Protein AF-A0A2G9R3S8-F1 (afdb_monomer)

pLDDT: mean 70.71, std 15.49, range [34.59, 95.69]

Structure (mmCIF, N/CA/C/O backbone):
data_AF-A0A2G9R3S8-F1
#
_entry.id   AF-A0A2G9R3S8-F1
#
loop_
_atom_site.group_PDB
_atom_site.id
_atom_site.type_symbol
_atom_site.label_atom_id
_atom_site.label_alt_id
_atom_site.label_comp_id
_atom_site.label_asym_id
_atom_site.label_entity_id
_atom_site.label_seq_id
_atom_site.pdbx_PDB_ins_code
_atom_site.Cartn_x
_atom_site.Cartn_y
_atom_site.Cartn_z
_atom_site.occupancy
_atom_site.B_iso_or_equiv
_atom_site.auth_seq_id
_atom_site.auth_comp_id
_atom_site.auth_asym_id
_atom_site.auth_atom_id
_atom_site.pdbx_PDB_model_num
ATOM 1 N N . MET A 1 1 ? -75.307 -3.861 86.803 1.00 42.88 1 MET A N 1
ATOM 2 C CA . MET A 1 1 ? -75.190 -4.760 85.635 1.00 42.88 1 MET A CA 1
ATOM 3 C C . MET A 1 1 ? -75.101 -3.909 84.371 1.00 42.88 1 MET A C 1
ATOM 5 O O . MET A 1 1 ? -76.029 -3.153 84.123 1.00 42.88 1 MET A O 1
ATOM 9 N N . THR A 1 2 ? -74.020 -4.088 83.597 1.00 45.84 2 THR A N 1
ATOM 10 C CA . THR A 1 2 ? -73.751 -3.575 82.224 1.00 45.84 2 THR A CA 1
ATOM 11 C C . THR A 1 2 ? -73.410 -2.070 82.083 1.00 45.84 2 THR A C 1
ATOM 13 O O . THR A 1 2 ? -73.836 -1.283 82.920 1.00 45.84 2 THR A O 1
ATOM 16 N N . PRO A 1 3 ? -72.553 -1.672 81.117 1.00 52.59 3 PRO A N 1
ATOM 17 C CA . PRO A 1 3 ? -71.097 -1.707 81.297 1.00 52.59 3 PRO A CA 1
ATOM 18 C C . PRO A 1 3 ? -70.383 -0.396 80.897 1.00 52.59 3 PRO A C 1
ATOM 20 O O . PRO A 1 3 ? -70.932 0.477 80.233 1.00 52.59 3 PRO A O 1
ATOM 23 N N . HIS A 1 4 ? -69.112 -0.308 81.291 1.00 57.06 4 HIS A N 1
ATOM 24 C CA . HIS A 1 4 ? -68.132 0.669 80.821 1.00 57.06 4 HIS A CA 1
ATOM 25 C C . HIS A 1 4 ? -67.942 0.602 79.297 1.00 57.06 4 HIS A C 1
ATOM 27 O O . HIS A 1 4 ? -67.899 -0.483 78.715 1.00 57.06 4 HIS A O 1
ATOM 33 N N . THR A 1 5 ? -67.742 1.750 78.648 1.00 52.12 5 THR A N 1
ATOM 34 C CA . THR A 1 5 ? -67.094 1.807 77.329 1.00 52.12 5 THR A CA 1
ATOM 35 C C . THR A 1 5 ? -66.163 3.013 77.289 1.00 52.12 5 THR A C 1
ATOM 37 O O . THR A 1 5 ? -66.582 4.163 77.198 1.00 52.12 5 THR A O 1
ATOM 40 N N . GLU A 1 6 ? -64.882 2.706 77.444 1.00 58.75 6 GLU A N 1
ATOM 41 C CA . GLU A 1 6 ? -63.735 3.599 77.338 1.00 58.75 6 GLU A CA 1
ATOM 42 C C . GLU A 1 6 ? -63.392 3.811 75.850 1.00 58.75 6 GLU A C 1
ATOM 44 O O . GLU A 1 6 ? -63.368 2.832 75.098 1.00 58.75 6 GLU A O 1
ATOM 49 N N . PRO A 1 7 ? -63.151 5.044 75.371 1.00 54.78 7 PRO A N 1
ATOM 50 C CA . PRO A 1 7 ? -62.743 5.258 73.989 1.00 54.78 7 PRO A CA 1
ATOM 51 C C . PRO A 1 7 ? -61.244 4.967 73.798 1.00 54.78 7 PRO A C 1
ATOM 53 O O . PRO A 1 7 ? -60.392 5.527 74.485 1.00 54.78 7 PRO A O 1
ATOM 56 N N . SER A 1 8 ? -60.937 4.102 72.825 1.00 58.69 8 SER A N 1
ATOM 57 C CA . SER A 1 8 ? -59.583 3.692 72.426 1.00 58.69 8 SER A CA 1
ATOM 58 C C . SER A 1 8 ? -58.648 4.852 72.045 1.00 58.69 8 SER A C 1
ATOM 60 O O . SER A 1 8 ? -59.092 5.863 71.489 1.00 58.69 8 SER A O 1
ATOM 62 N N . PRO A 1 9 ? -57.324 4.676 72.227 1.00 56.69 9 PRO A N 1
ATOM 63 C CA . PRO A 1 9 ? -56.331 5.646 71.797 1.00 56.69 9 PRO A CA 1
ATOM 64 C C . PRO A 1 9 ? -56.189 5.631 70.269 1.00 56.69 9 PRO A C 1
ATOM 66 O O . PRO A 1 9 ? -56.005 4.590 69.638 1.00 56.69 9 PRO A O 1
ATOM 69 N N . ARG A 1 10 ? -56.245 6.819 69.657 1.00 53.88 10 ARG A N 1
ATOM 70 C CA . ARG A 1 10 ? -55.891 7.021 68.248 1.00 53.88 10 ARG A CA 1
ATOM 71 C C . ARG A 1 10 ? -54.387 6.811 68.080 1.00 53.88 10 ARG A C 1
ATOM 73 O O . ARG A 1 10 ? -53.592 7.651 68.497 1.00 53.88 10 ARG A O 1
ATOM 80 N N . HIS A 1 11 ? -54.003 5.708 67.443 1.00 50.91 11 HIS A N 1
ATOM 81 C CA . HIS A 1 11 ? -52.646 5.509 66.950 1.00 50.91 11 HIS A CA 1
ATOM 82 C C . HIS A 1 11 ? -52.327 6.580 65.900 1.00 50.91 11 HIS A C 1
ATOM 84 O O . HIS A 1 11 ? -52.873 6.586 64.798 1.00 50.91 11 HIS A O 1
ATOM 90 N N . SER A 1 12 ? -51.443 7.504 66.276 1.00 57.81 12 SER A N 1
ATOM 91 C CA . SER A 1 12 ? -50.790 8.444 65.373 1.00 57.81 12 SER A CA 1
ATOM 92 C C . SER A 1 12 ? -49.935 7.648 64.387 1.00 57.81 12 SER A C 1
ATOM 94 O O . SER A 1 12 ? -48.892 7.097 64.747 1.00 57.81 12 SER A O 1
ATOM 96 N N . ALA A 1 13 ? -50.423 7.526 63.154 1.00 58.38 13 ALA A N 1
ATOM 97 C CA . ALA A 1 13 ? -49.710 6.911 62.048 1.00 58.38 13 ALA A CA 1
ATOM 98 C C . ALA A 1 13 ? -48.507 7.792 61.679 1.00 58.38 13 ALA A C 1
ATOM 100 O O . ALA A 1 13 ? -48.612 8.751 60.919 1.00 58.38 13 ALA A O 1
ATOM 101 N N . ARG A 1 14 ? -47.348 7.477 62.258 1.00 54.84 14 ARG A N 1
ATOM 102 C CA . ARG A 1 14 ? -46.061 8.065 61.889 1.00 54.84 14 ARG A CA 1
ATOM 103 C C . ARG A 1 14 ? -45.598 7.371 60.606 1.00 54.84 14 ARG A C 1
ATOM 105 O O . ARG A 1 14 ? -45.048 6.276 60.653 1.00 54.84 14 ARG A O 1
ATOM 112 N N . SER A 1 15 ? -45.887 7.964 59.451 1.00 51.84 15 SER A N 1
ATOM 113 C CA . SER A 1 15 ? -45.428 7.458 58.155 1.00 51.84 15 SER A CA 1
ATOM 114 C C . SER A 1 15 ? -43.903 7.582 58.057 1.00 51.84 15 SER A C 1
ATOM 116 O O . SER A 1 15 ? -43.371 8.685 57.921 1.00 51.84 15 SER A O 1
ATOM 118 N N . SER A 1 16 ? -43.199 6.454 58.144 1.00 53.53 16 SER A N 1
ATOM 119 C CA . SER A 1 16 ? -41.768 6.345 57.850 1.00 53.53 16 SER A CA 1
ATOM 120 C C . SER A 1 16 ? -41.517 6.579 56.359 1.00 53.53 16 SER A C 1
ATOM 122 O O . SER A 1 16 ? -41.751 5.703 55.537 1.00 53.53 16 SER A O 1
ATOM 124 N N . ILE A 1 17 ? -41.008 7.763 56.022 1.00 56.09 17 ILE A N 1
ATOM 125 C CA . ILE A 1 17 ? -40.593 8.174 54.665 1.00 56.09 17 ILE A CA 1
ATOM 126 C C . ILE A 1 17 ? -39.115 7.831 54.371 1.00 56.09 17 ILE A C 1
ATOM 128 O O . ILE A 1 17 ? -38.566 8.227 53.350 1.00 56.09 17 ILE A O 1
ATOM 132 N N . SER A 1 18 ? -38.451 7.081 55.256 1.00 53.53 18 SER A N 1
ATOM 133 C CA . SER A 1 18 ? -36.991 6.888 55.264 1.00 53.53 18 SER A CA 1
ATOM 134 C C . SER A 1 18 ? -36.450 5.827 54.284 1.00 53.53 18 SER A C 1
ATOM 136 O O . SER A 1 18 ? -35.310 5.406 54.440 1.00 53.53 18 SER A O 1
ATOM 138 N N . GLY A 1 19 ? -37.243 5.352 53.315 1.00 50.69 19 GLY A N 1
ATOM 139 C CA . GLY A 1 19 ? -36.865 4.222 52.445 1.00 50.69 19 GLY A CA 1
ATOM 140 C C . GLY A 1 19 ? -36.561 4.560 50.980 1.00 50.69 19 GLY A C 1
ATOM 141 O O . GLY A 1 19 ? -36.047 3.712 50.261 1.00 50.69 19 GLY A O 1
ATOM 142 N N . THR A 1 20 ? -36.876 5.767 50.500 1.00 55.25 20 THR A N 1
ATOM 143 C CA . THR A 1 20 ? -36.761 6.101 49.062 1.00 55.25 20 THR A CA 1
ATOM 144 C C . THR A 1 20 ? -35.500 6.887 48.697 1.00 55.25 20 THR A C 1
ATOM 146 O O . THR A 1 20 ? -35.184 7.011 47.515 1.00 55.25 20 THR A O 1
ATOM 149 N N . MET A 1 21 ? -34.746 7.389 49.680 1.00 53.78 21 MET A N 1
ATOM 150 C CA . MET A 1 21 ? -33.543 8.197 49.431 1.00 53.78 21 MET A CA 1
ATOM 151 C C . MET A 1 21 ? -32.303 7.365 49.062 1.00 53.78 21 MET A C 1
ATOM 153 O O . MET A 1 21 ? -31.405 7.890 48.408 1.00 53.78 21 MET A O 1
ATOM 157 N N . GLU A 1 22 ? -32.258 6.073 49.402 1.00 57.47 22 GLU A N 1
ATOM 158 C CA . GLU A 1 22 ? -31.107 5.213 49.074 1.00 57.47 22 GLU A CA 1
ATOM 159 C C . GLU A 1 22 ? -31.103 4.759 47.605 1.00 57.47 22 GLU A C 1
ATOM 161 O O . GLU A 1 22 ? -30.060 4.763 46.950 1.00 57.47 22 GLU A O 1
ATOM 166 N N . ALA A 1 23 ? -32.272 4.442 47.039 1.00 60.28 23 ALA A N 1
ATOM 167 C CA . ALA A 1 23 ? -32.375 3.943 45.665 1.00 60.28 23 ALA A CA 1
ATOM 168 C C . ALA A 1 23 ? -32.066 5.022 44.609 1.00 60.28 23 ALA A C 1
ATOM 170 O O . ALA A 1 23 ? -31.430 4.739 43.593 1.00 60.28 23 ALA A O 1
ATOM 171 N N . ALA A 1 24 ? -32.469 6.273 44.858 1.00 70.06 24 ALA A N 1
ATOM 172 C CA . ALA A 1 24 ? -32.180 7.388 43.957 1.00 70.06 24 ALA A CA 1
ATOM 173 C C . ALA A 1 24 ? -30.680 7.738 43.936 1.00 70.06 24 ALA A C 1
ATOM 175 O O . ALA A 1 24 ? -30.127 8.012 42.871 1.00 70.06 24 ALA A O 1
ATOM 176 N N . GLY A 1 25 ? -30.004 7.666 45.090 1.00 75.44 25 GLY A N 1
ATOM 177 C CA . GLY A 1 25 ? -28.559 7.886 45.190 1.00 75.44 25 GLY A CA 1
ATOM 178 C C . GLY A 1 25 ? -27.750 6.817 44.454 1.00 75.44 25 GLY A C 1
ATOM 179 O O . GLY A 1 25 ? -26.825 7.150 43.714 1.00 75.44 25 GLY A O 1
ATOM 180 N N . ALA A 1 26 ? -28.143 5.546 44.581 1.00 78.69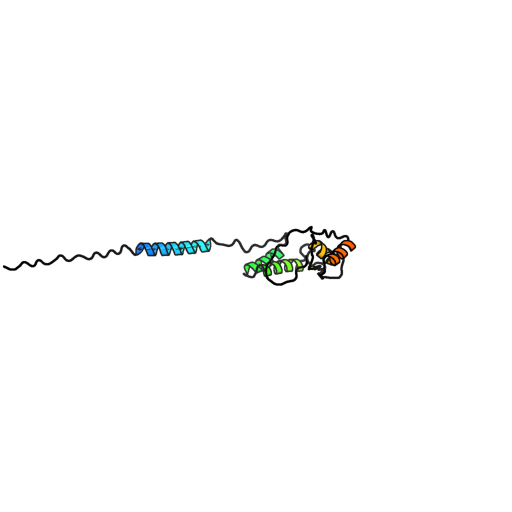 26 ALA A N 1
ATOM 181 C CA . ALA A 1 26 ? -27.503 4.439 43.872 1.00 78.69 26 ALA A CA 1
ATOM 182 C C . ALA A 1 26 ? -27.665 4.544 42.344 1.00 78.69 26 ALA A C 1
ATOM 184 O O . ALA A 1 26 ? -26.712 4.285 41.611 1.00 78.69 26 ALA A O 1
ATOM 185 N N . LEU A 1 27 ? -28.833 4.982 41.857 1.00 78.88 27 LEU A N 1
ATOM 186 C CA . LEU A 1 27 ? -29.083 5.173 40.426 1.00 78.88 27 LEU A CA 1
ATOM 187 C C . LEU A 1 27 ? -28.233 6.310 39.842 1.00 78.88 27 LEU A C 1
ATOM 189 O O . LEU A 1 27 ? -27.626 6.140 38.788 1.00 78.88 27 LEU A O 1
ATOM 193 N N . VAL A 1 28 ? -28.146 7.452 40.532 1.00 82.56 28 VAL A N 1
ATOM 194 C CA . VAL A 1 28 ? -27.317 8.586 40.088 1.00 82.56 28 VAL A CA 1
ATOM 195 C C . VAL A 1 28 ? -25.837 8.207 40.096 1.00 82.56 28 VAL A C 1
ATOM 197 O O . VAL A 1 28 ? -25.128 8.505 39.138 1.00 82.56 28 VAL A O 1
ATOM 200 N N . LEU A 1 29 ? -25.372 7.491 41.124 1.00 78.94 29 LEU A N 1
ATOM 201 C CA . LEU A 1 29 ? -23.989 7.021 41.195 1.00 78.94 29 LEU A CA 1
ATOM 202 C C . LEU A 1 29 ? -23.673 6.005 40.086 1.00 78.94 29 LEU A C 1
ATOM 204 O O . LEU A 1 29 ? -22.602 6.072 39.492 1.00 78.94 29 LEU A O 1
ATOM 208 N N . TYR A 1 30 ? -24.613 5.111 39.763 1.00 78.69 30 TYR A N 1
ATOM 209 C CA . TYR A 1 30 ? -24.472 4.140 38.676 1.00 78.69 30 TYR A CA 1
ATOM 210 C C . TYR A 1 30 ? -24.439 4.815 37.299 1.00 78.69 30 TYR A C 1
ATOM 212 O O . TYR A 1 30 ? -23.584 4.490 36.480 1.00 78.69 30 TYR A O 1
ATOM 220 N N . VAL A 1 31 ? -25.311 5.800 37.055 1.00 82.88 31 VAL A N 1
ATOM 221 C CA . VAL A 1 31 ? -25.325 6.577 35.803 1.00 82.88 31 VAL A CA 1
ATOM 222 C C . VAL A 1 31 ? -24.039 7.394 35.649 1.00 82.88 31 VAL A C 1
ATOM 224 O O . VAL A 1 31 ? -23.437 7.379 34.576 1.00 82.88 31 VAL A O 1
ATOM 227 N N . MET A 1 32 ? -23.564 8.034 36.722 1.00 79.75 32 MET A N 1
ATOM 228 C CA . MET A 1 32 ? -22.304 8.785 36.714 1.00 79.75 32 MET A CA 1
ATOM 229 C C . MET A 1 32 ? -21.087 7.866 36.536 1.00 79.75 32 MET A C 1
ATOM 231 O O . MET A 1 32 ? -20.183 8.201 35.775 1.00 79.75 32 MET A O 1
ATOM 235 N N . ALA A 1 33 ? -21.064 6.689 37.170 1.00 79.81 33 ALA A N 1
ATOM 236 C CA . ALA A 1 33 ? -20.001 5.696 37.000 1.00 79.81 33 ALA A CA 1
ATOM 237 C C . ALA A 1 33 ? -19.993 5.076 35.590 1.00 79.81 33 ALA A C 1
ATOM 239 O O . ALA A 1 33 ? -18.923 4.875 35.013 1.00 79.81 33 ALA A O 1
ATOM 240 N N . ALA A 1 34 ? -21.168 4.825 35.005 1.00 74.31 34 ALA A N 1
ATOM 241 C CA . ALA A 1 34 ? -21.305 4.342 33.633 1.00 74.31 34 ALA A CA 1
ATOM 242 C C . ALA A 1 34 ? -20.839 5.391 32.607 1.00 74.31 34 ALA A C 1
ATOM 244 O O . ALA A 1 34 ? -20.115 5.060 31.668 1.00 74.31 34 ALA A O 1
ATOM 245 N N . GLN A 1 35 ? -21.184 6.666 32.816 1.00 68.00 35 GLN A N 1
ATOM 246 C CA . GLN A 1 35 ? -20.699 7.780 31.992 1.00 68.00 35 GLN A CA 1
ATOM 247 C C . GLN A 1 35 ? -19.186 7.988 32.140 1.00 68.00 35 GLN A C 1
ATOM 249 O O . GLN A 1 35 ? -18.518 8.292 31.156 1.00 68.00 35 GLN A O 1
ATOM 254 N N . LEU A 1 36 ? -18.620 7.747 33.328 1.00 65.50 36 LEU A N 1
ATOM 255 C CA . LEU A 1 36 ? -17.174 7.781 33.548 1.00 65.50 36 LEU A CA 1
ATOM 256 C C . LEU A 1 36 ? -16.458 6.624 32.823 1.00 65.50 36 LEU A C 1
ATOM 258 O O . LEU A 1 36 ? -15.442 6.854 32.174 1.00 65.50 36 LEU A O 1
ATOM 262 N N . CYS A 1 37 ? -17.005 5.401 32.840 1.00 60.12 37 CYS A N 1
ATOM 263 C CA . CYS A 1 37 ? -16.448 4.264 32.087 1.00 60.12 37 CYS A CA 1
ATOM 264 C C . CYS A 1 37 ? -16.400 4.513 30.570 1.00 60.12 37 CYS A C 1
ATOM 266 O O . CYS A 1 37 ? -15.417 4.154 29.923 1.00 60.12 37 CYS A O 1
ATOM 268 N N . ALA A 1 38 ? -17.425 5.157 30.004 1.00 61.59 38 ALA A N 1
ATOM 269 C CA . ALA A 1 38 ? -17.479 5.460 28.572 1.00 61.59 38 ALA A CA 1
ATOM 270 C C . ALA A 1 38 ? -16.420 6.488 28.127 1.00 61.59 38 ALA A C 1
ATOM 272 O O . ALA A 1 38 ? -15.976 6.454 26.983 1.00 61.59 38 ALA A O 1
ATOM 273 N N . VAL A 1 39 ? -15.985 7.378 29.025 1.00 62.31 39 VAL A N 1
ATOM 274 C CA . VAL A 1 39 ? -14.949 8.387 28.738 1.00 62.31 39 VAL A CA 1
ATOM 275 C C . VAL A 1 39 ? -13.534 7.794 28.817 1.00 62.31 39 VAL A C 1
ATOM 277 O O . VAL A 1 39 ? -12.649 8.242 28.091 1.00 62.31 39 VAL A O 1
ATOM 280 N N . PHE A 1 40 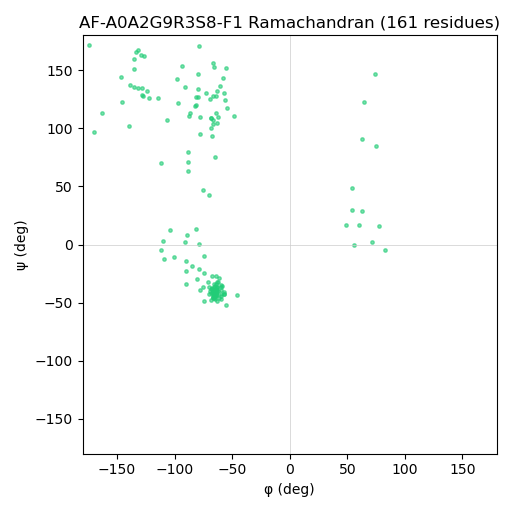? -13.314 6.769 29.650 1.00 58.12 40 PHE A N 1
ATOM 281 C CA . PHE A 1 40 ? -11.998 6.138 29.845 1.00 58.12 40 PHE A CA 1
ATOM 282 C C . PHE A 1 40 ? -11.703 4.957 28.908 1.00 58.12 40 PHE A C 1
ATOM 284 O O . PHE A 1 40 ? -10.545 4.558 28.787 1.00 58.12 40 PHE A O 1
ATOM 291 N N . SER A 1 41 ? -12.702 4.410 28.210 1.00 59.59 41 SER A N 1
ATOM 292 C CA . SER A 1 41 ? -12.487 3.406 27.160 1.00 59.59 41 SER A CA 1
ATOM 293 C C . SER A 1 41 ? -12.253 4.0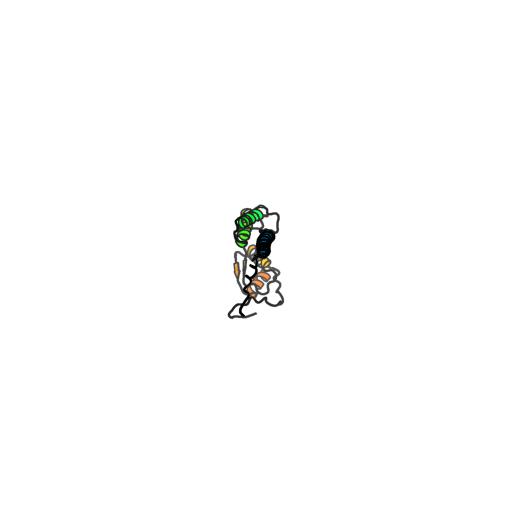90 25.811 1.00 59.59 41 SER A C 1
ATOM 295 O O . SER A 1 41 ? -13.048 3.972 24.882 1.00 59.59 41 SER A O 1
ATOM 297 N N . GLN A 1 42 ? -11.173 4.864 25.702 1.00 60.50 42 GLN A N 1
ATOM 298 C CA . GLN A 1 42 ? -10.725 5.311 24.388 1.00 60.50 42 GLN A CA 1
ATOM 299 C C . GLN A 1 42 ? -9.891 4.194 23.757 1.00 60.50 42 GLN A C 1
ATOM 301 O O . GLN A 1 42 ? -8.854 3.829 24.320 1.00 60.50 42 GLN A O 1
ATOM 306 N N . PRO A 1 43 ? -10.292 3.632 22.602 1.00 59.91 43 PRO A N 1
ATOM 307 C CA . PRO A 1 43 ? -9.347 2.869 21.811 1.00 59.91 43 PRO A CA 1
ATOM 308 C C . PRO A 1 43 ? -8.217 3.826 21.425 1.00 59.91 43 PRO A C 1
ATOM 310 O O . PRO A 1 43 ? -8.462 4.974 21.061 1.00 59.91 43 PRO A O 1
ATOM 313 N N . ALA A 1 44 ? -6.974 3.367 21.524 1.00 62.84 44 ALA A N 1
ATOM 314 C CA . ALA A 1 44 ? -5.775 4.129 21.182 1.00 62.84 44 ALA A CA 1
ATOM 315 C C . ALA A 1 44 ? -5.636 4.361 19.659 1.00 62.84 44 ALA A C 1
ATOM 317 O O . ALA A 1 44 ? -4.565 4.147 19.096 1.00 62.84 44 ALA A O 1
ATOM 318 N N . LEU A 1 45 ? -6.730 4.699 18.969 1.00 72.38 45 LEU A N 1
ATOM 319 C CA . LEU A 1 45 ? -6.845 4.704 17.519 1.00 72.38 45 LEU A CA 1
ATOM 320 C C . LEU A 1 45 ? -7.780 5.827 17.042 1.00 72.38 45 LEU A C 1
ATOM 322 O O . LEU A 1 45 ? -8.796 6.092 17.686 1.00 72.38 45 LEU A O 1
ATOM 326 N N . PRO A 1 46 ? -7.475 6.460 15.896 1.00 83.94 46 PRO A N 1
ATOM 327 C CA . PRO A 1 46 ? -6.610 5.931 14.834 1.00 83.94 46 PRO A CA 1
ATOM 328 C C . PRO A 1 46 ? -5.095 6.056 15.087 1.00 83.94 46 PRO A C 1
ATOM 330 O O . PRO A 1 46 ? -4.643 7.003 15.717 1.00 83.94 46 PRO A O 1
ATOM 333 N N . LEU A 1 47 ? -4.315 5.083 14.596 1.00 88.50 47 LEU A N 1
ATOM 334 C CA . LEU A 1 47 ? -2.844 5.068 14.564 1.00 88.50 47 LEU A CA 1
ATOM 335 C C . LEU A 1 47 ? -2.408 4.664 13.155 1.00 88.50 47 LEU A C 1
ATOM 337 O O . LEU A 1 47 ? -2.929 3.701 12.597 1.00 88.50 47 LEU A O 1
ATOM 341 N N . VAL A 1 48 ? -1.437 5.385 12.600 1.00 90.31 48 VAL A N 1
ATOM 342 C CA . VAL A 1 48 ? -0.842 5.097 11.291 1.00 90.31 48 VAL A CA 1
ATOM 343 C C . VAL A 1 48 ? 0.653 4.899 11.485 1.00 90.31 48 VAL A C 1
ATOM 345 O O . VAL A 1 48 ? 1.323 5.773 12.032 1.00 90.31 48 VAL A O 1
ATOM 348 N N . ILE A 1 49 ? 1.177 3.766 11.020 1.00 90.12 49 ILE A N 1
ATOM 349 C CA . ILE A 1 49 ? 2.611 3.463 11.006 1.00 90.12 49 ILE A CA 1
ATOM 350 C C . ILE A 1 49 ? 3.000 3.129 9.566 1.00 90.12 49 ILE A C 1
ATOM 352 O O . ILE A 1 49 ? 2.341 2.320 8.918 1.00 90.12 49 ILE A O 1
ATOM 356 N N . ASN A 1 50 ? 4.080 3.731 9.075 1.00 89.81 50 ASN A N 1
ATOM 357 C CA . ASN A 1 50 ? 4.740 3.361 7.826 1.00 89.81 50 ASN A CA 1
ATOM 358 C C . ASN A 1 50 ? 6.235 3.103 8.063 1.00 89.81 50 ASN A C 1
ATOM 360 O O . ASN A 1 50 ? 6.793 3.467 9.095 1.00 89.81 50 ASN A O 1
ATOM 364 N N . THR A 1 51 ? 6.879 2.424 7.116 1.00 87.75 51 THR A N 1
ATOM 365 C CA . THR A 1 51 ? 8.244 1.887 7.263 1.00 87.75 51 THR A CA 1
ATOM 366 C C . THR A 1 51 ? 9.355 2.939 7.183 1.00 87.75 51 THR A C 1
ATOM 368 O O . THR A 1 51 ? 10.439 2.717 7.714 1.00 87.75 51 THR A O 1
ATOM 371 N N . TRP A 1 52 ? 9.104 4.072 6.524 1.00 88.38 52 TRP A N 1
ATOM 372 C CA . TRP A 1 52 ? 10.090 5.105 6.171 1.00 88.38 52 TRP A CA 1
ATOM 373 C C . TRP A 1 52 ? 9.558 6.508 6.511 1.00 88.38 52 TRP A C 1
ATOM 375 O O . TRP A 1 52 ? 8.352 6.650 6.722 1.00 88.38 52 TRP A O 1
ATOM 385 N N . PRO A 1 53 ? 10.394 7.574 6.538 1.00 89.75 53 PRO A N 1
ATOM 386 C CA . PRO A 1 53 ? 9.961 8.923 6.927 1.00 89.75 53 PRO A CA 1
ATOM 387 C C . PRO A 1 53 ? 9.125 9.654 5.849 1.00 89.75 53 PRO A C 1
ATOM 389 O O . PRO A 1 53 ? 9.347 10.831 5.563 1.00 89.75 53 PRO A O 1
ATOM 392 N N . PHE A 1 54 ? 8.130 8.985 5.264 1.00 92.19 54 PHE A N 1
ATOM 393 C CA . PHE A 1 54 ? 7.238 9.522 4.233 1.00 92.19 54 PHE A CA 1
ATOM 394 C C . PHE A 1 54 ? 6.031 10.201 4.869 1.00 92.19 54 PHE A C 1
ATOM 396 O O . PHE A 1 54 ? 4.941 9.638 4.975 1.00 92.19 54 PHE A O 1
ATOM 403 N N . ARG A 1 55 ? 6.243 11.437 5.323 1.00 93.00 55 ARG A N 1
ATOM 404 C CA . ARG A 1 55 ? 5.220 12.202 6.048 1.00 93.00 55 ARG A CA 1
ATOM 405 C C . ARG A 1 55 ? 3.977 12.493 5.206 1.00 93.00 55 ARG A C 1
ATOM 407 O O . ARG A 1 55 ? 2.888 12.532 5.767 1.00 93.00 55 ARG A O 1
ATOM 414 N N . THR A 1 56 ? 4.119 12.673 3.890 1.00 93.62 56 THR A N 1
ATOM 415 C CA . THR A 1 56 ? 2.981 12.919 2.985 1.00 93.62 56 THR A CA 1
ATOM 416 C C . THR A 1 56 ? 2.040 11.717 2.938 1.00 93.62 56 THR A C 1
ATOM 418 O O . THR A 1 56 ? 0.831 11.880 3.094 1.00 93.62 56 THR A O 1
ATOM 421 N N . ALA A 1 57 ? 2.590 10.506 2.848 1.00 92.25 57 ALA A N 1
ATOM 422 C CA . ALA A 1 57 ? 1.833 9.259 2.879 1.00 92.25 57 ALA A CA 1
ATOM 423 C C . ALA A 1 57 ? 1.158 9.005 4.232 1.00 92.25 57 ALA A C 1
ATOM 425 O O . ALA A 1 57 ? -0.031 8.684 4.282 1.00 92.25 57 ALA A O 1
ATOM 426 N N . THR A 1 58 ? 1.880 9.224 5.338 1.00 95.00 58 THR A N 1
ATOM 427 C CA . THR A 1 58 ? 1.307 9.127 6.689 1.00 95.00 58 THR A CA 1
ATOM 428 C C . THR A 1 58 ? 0.154 10.116 6.871 1.00 95.00 58 THR A C 1
ATOM 430 O O . THR A 1 58 ? -0.890 9.750 7.405 1.00 95.00 58 THR A O 1
ATOM 433 N N . GLN A 1 59 ? 0.308 11.356 6.394 1.00 95.56 59 GLN A N 1
ATOM 434 C CA . GLN A 1 59 ? -0.729 12.384 6.480 1.00 95.56 59 GLN A CA 1
ATOM 435 C C . GLN A 1 59 ? -1.956 12.034 5.628 1.00 95.56 59 GLN A C 1
ATOM 437 O O . GLN A 1 59 ? -3.085 12.228 6.075 1.00 95.56 59 GLN A O 1
ATOM 442 N N . ALA A 1 60 ? -1.755 11.503 4.420 1.00 93.62 60 ALA A N 1
ATOM 443 C CA . ALA A 1 60 ? -2.843 11.078 3.545 1.00 93.62 60 ALA A CA 1
ATOM 444 C C . ALA A 1 60 ? -3.677 9.957 4.184 1.00 93.62 60 ALA A C 1
ATOM 446 O O . ALA A 1 60 ? -4.903 10.059 4.233 1.00 93.62 60 ALA A O 1
ATOM 447 N N . ALA A 1 61 ? -3.017 8.943 4.750 1.00 92.69 61 ALA A N 1
ATOM 448 C CA . ALA A 1 61 ? -3.675 7.876 5.500 1.00 92.69 61 ALA A CA 1
ATOM 449 C C . ALA A 1 61 ? -4.392 8.409 6.754 1.00 92.69 61 ALA A C 1
ATOM 451 O O . ALA A 1 61 ? -5.546 8.059 7.013 1.00 92.69 61 ALA A O 1
ATOM 452 N N . TRP A 1 62 ? -3.750 9.311 7.506 1.00 95.50 62 TRP A N 1
ATOM 453 C CA . TRP A 1 62 ? -4.343 9.933 8.691 1.00 95.50 62 TRP A CA 1
ATOM 454 C C . TRP A 1 62 ? -5.624 10.701 8.368 1.00 95.50 62 TRP A C 1
ATOM 456 O O . TRP A 1 62 ? -6.613 10.548 9.074 1.00 95.50 62 TRP A O 1
ATOM 466 N N . ASN A 1 63 ? -5.641 11.490 7.291 1.00 95.69 63 ASN A N 1
ATOM 467 C CA . ASN A 1 63 ? -6.820 12.263 6.893 1.00 95.69 63 ASN A CA 1
ATOM 468 C C . ASN A 1 63 ? -8.032 11.357 6.623 1.00 95.69 63 ASN A C 1
ATOM 470 O O . ASN A 1 63 ? -9.160 11.709 6.965 1.00 95.69 63 ASN A O 1
ATOM 474 N N . VAL A 1 64 ? -7.797 10.173 6.049 1.00 92.69 64 VAL A N 1
ATOM 475 C CA . VAL A 1 64 ? -8.845 9.177 5.805 1.00 92.69 64 VAL A CA 1
ATOM 476 C C . VAL A 1 64 ? -9.365 8.601 7.122 1.00 92.69 64 VAL A C 1
ATOM 478 O O . VAL A 1 64 ? -10.575 8.606 7.347 1.00 92.69 64 VAL A O 1
ATOM 481 N N . LEU A 1 65 ? -8.479 8.197 8.036 1.00 92.62 65 LEU A N 1
ATOM 482 C CA . LEU A 1 65 ? -8.893 7.692 9.349 1.00 92.62 65 LEU A CA 1
ATOM 483 C C . LEU A 1 65 ? -9.597 8.754 10.203 1.00 92.62 65 LEU A C 1
ATOM 485 O O . LEU A 1 65 ? -10.614 8.468 10.829 1.00 92.62 65 LEU A O 1
ATOM 489 N N . ALA A 1 66 ? -9.096 9.990 10.198 1.00 91.69 66 ALA A N 1
ATOM 490 C CA . ALA A 1 66 ? -9.681 11.113 10.926 1.00 91.69 66 ALA A CA 1
ATOM 491 C C . ALA A 1 66 ? -11.085 11.469 10.414 1.00 91.69 66 ALA A C 1
ATOM 493 O O . ALA A 1 66 ? -11.914 11.959 11.175 1.00 91.69 66 ALA A O 1
ATOM 494 N N . SER A 1 67 ? -11.373 11.184 9.139 1.00 91.12 67 SER A N 1
ATOM 495 C CA . SER A 1 67 ? -12.713 11.330 8.559 1.00 91.12 67 SER A CA 1
ATOM 496 C C . SER A 1 67 ? -13.679 10.185 8.907 1.00 91.12 67 SER A C 1
ATOM 498 O O . SER A 1 67 ? -14.827 10.209 8.471 1.00 91.12 67 SER A O 1
ATOM 500 N N . GLY A 1 68 ? -13.241 9.186 9.683 1.00 91.06 68 GLY A N 1
ATOM 501 C CA . GLY A 1 68 ? -14.059 8.035 10.078 1.00 91.06 68 GLY A CA 1
ATOM 502 C C . GLY A 1 68 ? -14.224 6.974 8.985 1.00 91.06 68 GLY A C 1
ATOM 503 O O . GLY A 1 68 ? -15.128 6.144 9.074 1.00 91.06 68 GLY A O 1
ATOM 504 N N . ARG A 1 69 ? -13.384 6.997 7.941 1.00 88.19 69 ARG A N 1
ATOM 505 C CA . ARG A 1 69 ? -13.361 5.959 6.897 1.00 88.19 69 ARG A CA 1
ATOM 506 C C . ARG A 1 69 ? -12.613 4.710 7.369 1.00 88.19 69 ARG A C 1
ATOM 508 O O . ARG A 1 69 ? -12.000 4.692 8.436 1.00 88.19 69 ARG A O 1
ATOM 515 N N . SER A 1 70 ? -12.692 3.647 6.571 1.00 86.69 70 SER A N 1
ATOM 516 C CA . SER A 1 70 ? -12.107 2.356 6.927 1.00 86.69 70 SER A CA 1
ATOM 517 C C . SER A 1 70 ? -10.574 2.405 6.980 1.00 86.69 70 SER A C 1
ATOM 519 O O . SER A 1 70 ? -9.927 3.220 6.318 1.00 86.69 70 SER A O 1
ATOM 521 N N . ALA A 1 71 ? -9.975 1.487 7.743 1.00 79.88 71 ALA A N 1
ATOM 522 C CA . ALA A 1 71 ? -8.522 1.332 7.780 1.00 79.88 71 ALA A CA 1
ATOM 523 C C . ALA A 1 71 ? -7.937 0.931 6.416 1.00 79.88 71 ALA A C 1
ATOM 525 O O . ALA A 1 71 ? -6.838 1.362 6.076 1.00 79.88 71 ALA A O 1
ATOM 526 N N . LEU A 1 72 ? -8.687 0.164 5.618 1.00 69.69 72 LEU A N 1
ATOM 527 C CA . LEU A 1 72 ? -8.275 -0.231 4.274 1.00 69.69 72 LEU A CA 1
ATOM 528 C C . LEU A 1 72 ? -8.160 0.986 3.348 1.00 69.69 72 LEU A C 1
ATOM 530 O O . LEU A 1 72 ? -7.129 1.164 2.707 1.00 69.69 72 LEU A O 1
ATOM 534 N N . ASP A 1 73 ? -9.166 1.866 3.365 1.00 78.12 73 ASP A N 1
ATOM 535 C CA . ASP A 1 73 ? -9.147 3.115 2.593 1.00 78.12 73 ASP A CA 1
ATOM 536 C C . ASP A 1 73 ? -7.952 4.004 2.967 1.00 78.12 73 ASP A C 1
ATOM 538 O O . ASP A 1 73 ? -7.400 4.716 2.128 1.00 78.12 73 ASP A O 1
ATOM 542 N N . ALA A 1 74 ? -7.573 4.007 4.248 1.00 84.50 74 ALA A N 1
ATOM 543 C CA . ALA A 1 74 ? -6.452 4.798 4.733 1.00 84.50 74 ALA A CA 1
ATOM 544 C C . ALA A 1 74 ? -5.112 4.253 4.239 1.00 84.50 74 ALA A C 1
ATOM 546 O O . ALA A 1 74 ? -4.260 5.032 3.809 1.00 84.50 74 ALA A O 1
ATOM 547 N N . VAL A 1 75 ? -4.941 2.928 4.262 1.00 83.00 75 VAL A N 1
ATOM 548 C CA . VAL A 1 75 ?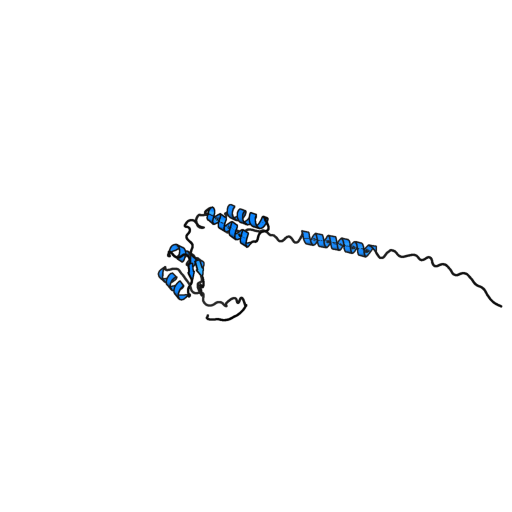 -3.749 2.266 3.721 1.00 83.00 75 VAL A CA 1
ATOM 549 C C . VAL A 1 75 ? -3.649 2.502 2.218 1.00 83.00 75 VAL A C 1
ATOM 551 O O . VAL A 1 75 ? -2.602 2.951 1.759 1.00 83.00 75 VAL A O 1
ATOM 554 N N . GLU A 1 76 ? -4.737 2.296 1.471 1.00 80.19 76 GLU A N 1
ATOM 555 C CA . GLU A 1 76 ? -4.782 2.553 0.028 1.00 80.19 76 GLU A CA 1
ATOM 556 C C . GLU A 1 76 ? -4.381 3.998 -0.273 1.00 80.19 76 GLU A C 1
ATOM 558 O O . GLU A 1 76 ? -3.436 4.239 -1.020 1.00 80.19 76 GLU A O 1
ATOM 563 N N . LYS A 1 77 ? -5.010 4.975 0.394 1.00 84.88 77 LYS A N 1
ATOM 564 C CA . LYS A 1 77 ? -4.711 6.388 0.146 1.00 84.88 77 LYS A CA 1
ATOM 565 C C . LYS A 1 77 ? -3.273 6.765 0.504 1.00 84.88 77 LYS A C 1
ATOM 567 O O . LYS A 1 77 ? -2.674 7.576 -0.201 1.00 84.88 77 LYS A O 1
ATOM 572 N N . GLY A 1 78 ? -2.720 6.191 1.574 1.00 89.62 78 GLY A N 1
ATOM 573 C CA . GLY A 1 78 ? -1.325 6.386 1.971 1.00 89.62 78 GLY A CA 1
ATOM 574 C C . GLY A 1 78 ? -0.338 5.807 0.955 1.00 89.62 78 GLY A C 1
ATOM 575 O O . GLY A 1 78 ? 0.601 6.494 0.556 1.00 89.62 78 GLY A O 1
ATOM 576 N N . CYS A 1 79 ? -0.573 4.579 0.488 1.00 84.25 79 CYS A N 1
ATOM 577 C CA . CYS A 1 79 ? 0.251 3.926 -0.531 1.00 84.25 79 CYS A CA 1
ATOM 578 C C . CYS A 1 79 ? 0.176 4.653 -1.879 1.00 84.25 79 CYS A C 1
ATOM 580 O O . CYS A 1 79 ? 1.217 4.958 -2.456 1.00 84.25 79 CYS A O 1
ATOM 582 N N . THR A 1 80 ? -1.023 5.035 -2.327 1.00 81.19 80 THR A N 1
ATOM 583 C CA . THR A 1 80 ? -1.209 5.828 -3.551 1.00 81.19 80 THR A CA 1
ATOM 584 C C . THR A 1 80 ? -0.491 7.175 -3.473 1.00 81.19 80 THR A C 1
ATOM 586 O O . THR A 1 80 ? 0.048 7.650 -4.469 1.00 81.19 80 THR A O 1
ATOM 589 N N . GLN A 1 81 ? -0.432 7.805 -2.295 1.00 86.19 81 GLN A N 1
ATOM 590 C CA . GLN A 1 81 ? 0.328 9.045 -2.134 1.00 86.19 81 GLN A CA 1
ATOM 591 C C . GLN A 1 81 ? 1.831 8.817 -2.365 1.00 86.19 81 GLN A C 1
ATOM 593 O O . GLN A 1 81 ? 2.459 9.621 -3.047 1.00 86.19 81 GLN A O 1
ATOM 598 N N . CYS A 1 82 ? 2.400 7.706 -1.876 1.00 85.12 82 CYS A N 1
ATOM 599 C CA . CYS A 1 82 ? 3.787 7.333 -2.181 1.00 85.12 82 CYS A CA 1
ATOM 600 C C . CYS A 1 82 ? 4.017 7.055 -3.672 1.00 85.12 82 CYS A C 1
ATOM 602 O O . CYS A 1 82 ? 5.073 7.416 -4.188 1.00 85.12 82 CYS A O 1
ATOM 604 N N . GLU A 1 83 ? 3.053 6.425 -4.349 1.00 77.62 83 GLU A N 1
ATOM 605 C CA . GLU A 1 83 ? 3.109 6.161 -5.793 1.00 77.62 83 GLU A CA 1
ATOM 606 C C . GLU A 1 83 ? 3.096 7.455 -6.614 1.00 77.62 83 GLU A C 1
ATOM 608 O O . GLU A 1 83 ? 3.797 7.557 -7.615 1.00 77.62 83 GLU A O 1
ATOM 613 N N . ILE A 1 84 ? 2.327 8.464 -6.202 1.00 78.44 84 ILE A N 1
ATOM 614 C CA . ILE A 1 84 ? 2.283 9.761 -6.891 1.00 78.44 84 ILE A CA 1
ATOM 615 C C . ILE A 1 84 ? 3.549 10.569 -6.600 1.00 78.44 84 ILE A C 1
ATOM 617 O O . ILE A 1 84 ? 4.182 11.082 -7.522 1.00 78.44 84 ILE A O 1
ATOM 621 N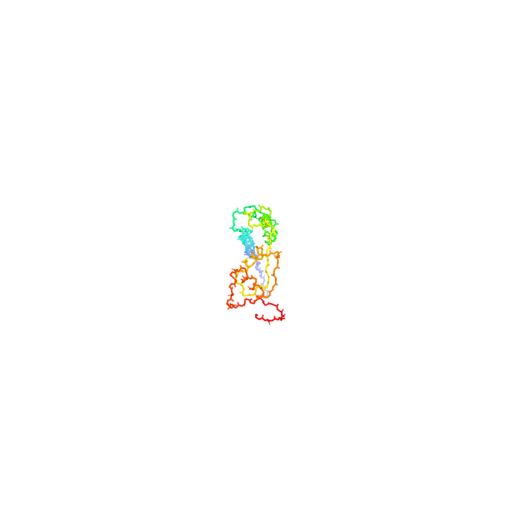 N . ASP A 1 85 ? 3.929 10.663 -5.324 1.00 81.88 85 ASP A N 1
ATOM 622 C CA . ASP A 1 85 ? 5.060 11.481 -4.871 1.00 81.88 85 ASP A CA 1
ATOM 623 C C . ASP A 1 85 ? 6.415 10.853 -5.206 1.00 81.88 85 ASP A C 1
ATOM 625 O O . ASP A 1 85 ? 7.447 11.501 -5.026 1.00 81.88 85 ASP A O 1
ATOM 629 N N . GLN A 1 86 ? 6.426 9.596 -5.664 1.00 81.12 86 GLN A N 1
ATOM 630 C CA . GLN A 1 86 ? 7.647 8.838 -5.921 1.00 81.12 86 GLN A CA 1
ATOM 631 C C . GLN A 1 86 ? 8.546 8.818 -4.682 1.00 81.12 86 GLN A C 1
ATOM 633 O O . GLN A 1 86 ? 9.743 9.104 -4.747 1.00 81.12 86 GLN A O 1
ATOM 638 N N . CYS A 1 87 ? 7.946 8.502 -3.527 1.00 75.56 87 CYS A N 1
ATOM 639 C CA . CYS A 1 87 ? 8.665 8.410 -2.258 1.00 75.56 87 CYS A CA 1
ATOM 640 C C . CYS A 1 87 ? 9.829 7.433 -2.431 1.00 75.56 87 CYS A C 1
ATOM 642 O O . CYS A 1 87 ? 9.583 6.292 -2.791 1.00 75.56 87 CYS A O 1
ATOM 644 N N . ASP A 1 88 ? 11.061 7.928 -2.263 1.00 74.00 88 ASP A N 1
ATOM 645 C CA . ASP A 1 88 ? 12.356 7.260 -2.504 1.00 74.00 88 ASP A CA 1
ATOM 646 C C . ASP A 1 88 ? 12.622 6.671 -3.910 1.00 74.00 88 ASP A C 1
ATOM 648 O O . ASP A 1 88 ? 13.715 6.163 -4.164 1.00 74.00 88 ASP A O 1
ATOM 652 N N . GLY A 1 89 ? 11.673 6.783 -4.843 1.00 69.75 89 GLY A N 1
ATOM 653 C CA . GLY A 1 89 ? 11.778 6.259 -6.205 1.00 69.75 89 GLY A CA 1
ATOM 654 C C . GLY A 1 89 ? 11.695 4.730 -6.323 1.00 69.75 89 GLY A C 1
ATOM 655 O O . GLY A 1 89 ? 11.800 4.215 -7.437 1.00 69.75 89 GLY A O 1
ATOM 656 N N . SER A 1 90 ? 11.488 3.987 -5.229 1.00 63.88 90 SER A N 1
ATOM 657 C CA . SER A 1 90 ? 11.254 2.534 -5.265 1.00 63.88 90 SER A CA 1
ATOM 658 C C . SER A 1 90 ? 9.787 2.167 -5.506 1.00 63.88 90 SER A C 1
ATOM 660 O O . SER A 1 90 ? 9.494 1.054 -5.944 1.00 63.88 90 SER A O 1
ATOM 662 N N . VAL A 1 91 ? 8.865 3.107 -5.273 1.00 62.88 91 VAL A N 1
ATOM 663 C CA . VAL A 1 91 ? 7.417 2.905 -5.398 1.00 62.88 91 VAL A CA 1
ATOM 664 C C . VAL A 1 91 ? 6.890 3.617 -6.651 1.00 62.88 91 VAL A C 1
ATOM 666 O O . VAL A 1 91 ? 6.796 4.839 -6.697 1.00 62.88 91 VAL A O 1
ATOM 669 N N . GLY A 1 92 ? 6.538 2.855 -7.692 1.00 59.56 92 GLY A N 1
ATOM 670 C CA . GLY A 1 92 ? 5.823 3.358 -8.879 1.00 59.56 92 GLY A CA 1
ATOM 671 C C . GLY A 1 92 ? 6.663 4.038 -9.979 1.00 59.56 92 GLY A C 1
ATOM 672 O O . GLY A 1 92 ? 6.121 4.322 -11.044 1.00 59.56 92 GLY A O 1
ATOM 673 N N . SER A 1 93 ? 7.971 4.243 -9.790 1.00 58.88 93 SER A N 1
ATOM 674 C CA . SER A 1 93 ? 8.838 5.057 -10.678 1.00 58.88 93 SER A CA 1
ATOM 675 C C . SER A 1 93 ? 8.963 4.583 -12.116 1.00 58.88 93 SER A C 1
ATOM 677 O O . SER A 1 93 ? 9.178 5.377 -13.029 1.00 58.88 93 SER A O 1
ATOM 679 N N . THR A 1 94 ? 8.823 3.286 -12.344 1.00 65.06 94 THR A N 1
ATOM 680 C CA . THR A 1 94 ? 8.927 2.694 -13.680 1.00 65.06 94 THR A CA 1
ATOM 681 C C . THR A 1 94 ? 7.584 2.194 -14.211 1.00 65.06 94 THR A C 1
ATOM 683 O O . THR A 1 94 ? 7.560 1.597 -15.284 1.00 65.06 94 THR A O 1
ATOM 686 N N . MET A 1 95 ? 6.478 2.395 -13.471 1.00 63.78 95 MET A N 1
ATOM 687 C CA . MET A 1 95 ? 5.183 1.714 -13.682 1.00 63.78 95 MET A CA 1
ATOM 688 C C . MET A 1 95 ? 5.309 0.187 -13.835 1.00 63.78 95 MET A C 1
ATOM 690 O O . MET A 1 95 ? 4.402 -0.485 -14.326 1.00 63.78 95 MET A O 1
ATOM 694 N N . LYS A 1 96 ? 6.450 -0.379 -13.435 1.00 65.81 96 LYS A N 1
ATOM 695 C CA . LYS A 1 96 ? 6.684 -1.809 -13.477 1.00 65.81 96 LYS A CA 1
ATOM 696 C C . LYS A 1 96 ? 6.039 -2.403 -12.241 1.00 65.81 96 LYS A C 1
ATOM 698 O O . LYS A 1 96 ? 6.283 -1.963 -11.123 1.00 65.81 96 LYS A O 1
ATOM 703 N N . VAL A 1 97 ? 5.198 -3.393 -12.474 1.00 75.88 97 VAL A N 1
ATOM 704 C CA . VAL A 1 97 ? 4.531 -4.164 -11.436 1.00 75.88 97 VAL A CA 1
ATOM 705 C C . VAL A 1 97 ? 4.792 -5.620 -11.770 1.00 75.88 97 VAL A C 1
ATOM 707 O O . VAL A 1 97 ? 4.690 -6.015 -12.931 1.00 75.88 97 VAL A O 1
ATOM 710 N N . GLY A 1 98 ? 5.155 -6.399 -10.761 1.00 80.19 98 GLY A N 1
ATOM 711 C CA . GLY A 1 98 ? 5.245 -7.846 -10.850 1.00 80.19 98 GLY A CA 1
ATOM 712 C C . GLY A 1 98 ? 4.452 -8.442 -9.703 1.00 80.19 98 GLY A C 1
ATOM 713 O O . GLY A 1 98 ? 4.610 -8.043 -8.551 1.00 80.19 98 GLY A O 1
ATOM 714 N N . ALA A 1 99 ? 3.562 -9.364 -10.029 1.00 81.19 99 ALA A N 1
ATOM 715 C CA . ALA A 1 99 ? 2.713 -10.040 -9.073 1.00 81.19 99 ALA A CA 1
ATOM 716 C C . ALA A 1 99 ? 2.695 -11.542 -9.373 1.00 81.19 99 ALA A C 1
ATOM 718 O O . ALA A 1 99 ? 2.875 -11.985 -10.510 1.00 81.19 99 ALA A O 1
ATOM 719 N N . VAL A 1 100 ? 2.499 -12.327 -8.322 1.00 83.31 100 VAL A N 1
ATOM 720 C CA . VAL A 1 100 ? 2.530 -13.788 -8.359 1.00 83.31 100 VAL A CA 1
ATOM 721 C C . VAL A 1 100 ? 1.403 -14.333 -7.500 1.00 83.31 100 VAL A C 1
ATOM 723 O O . VAL A 1 100 ? 1.161 -13.829 -6.405 1.00 83.31 100 VAL A O 1
ATOM 726 N N . ALA A 1 101 ? 0.710 -15.354 -7.988 1.00 83.75 101 ALA A N 1
ATOM 727 C CA . ALA A 1 101 ? -0.336 -16.038 -7.236 1.00 83.75 101 ALA A CA 1
ATOM 728 C C . ALA A 1 101 ? -0.194 -17.556 -7.371 1.00 83.75 101 ALA A C 1
ATOM 730 O O . ALA A 1 101 ? 0.450 -18.054 -8.293 1.00 83.75 101 ALA A O 1
ATOM 731 N N . SER A 1 102 ? -0.799 -18.295 -6.437 1.00 83.12 102 SER A N 1
ATOM 732 C CA . SER A 1 102 ? -0.698 -19.761 -6.362 1.00 83.12 102 SER A CA 1
ATOM 733 C C . SER A 1 102 ? 0.730 -20.288 -6.120 1.00 83.12 102 SER A C 1
ATOM 735 O O . SER A 1 102 ? 1.065 -21.411 -6.495 1.00 83.12 102 SER A O 1
ATOM 737 N N . LEU A 1 103 ? 1.581 -19.501 -5.446 1.00 72.56 103 LEU A N 1
ATOM 738 C CA . LEU A 1 103 ? 2.915 -19.938 -5.029 1.00 72.56 103 LEU A CA 1
ATOM 739 C C . LEU A 1 103 ? 2.819 -21.018 -3.944 1.00 72.56 103 LEU A C 1
ATOM 741 O O . LEU A 1 103 ? 2.665 -20.716 -2.762 1.00 72.56 103 LEU A O 1
ATOM 745 N N . ARG A 1 104 ? 2.969 -22.287 -4.320 1.00 75.94 104 ARG A N 1
ATOM 746 C CA . ARG A 1 104 ? 3.137 -23.382 -3.356 1.00 75.94 104 ARG A CA 1
ATOM 747 C C . ARG A 1 104 ? 4.613 -23.610 -3.061 1.00 75.94 104 ARG A C 1
ATOM 749 O O . ARG A 1 104 ? 5.438 -23.660 -3.971 1.00 75.94 104 ARG A O 1
ATOM 756 N N . ARG A 1 105 ? 4.933 -23.788 -1.777 1.00 71.19 105 ARG A N 1
ATOM 757 C CA . ARG A 1 105 ? 6.275 -24.122 -1.273 1.00 71.19 105 ARG A CA 1
ATOM 758 C C . ARG A 1 105 ? 7.371 -23.093 -1.599 1.00 71.19 105 ARG A C 1
ATOM 760 O O . ARG A 1 105 ? 8.522 -23.430 -1.420 1.00 71.19 105 ARG A O 1
ATOM 767 N N . ILE A 1 106 ? 7.092 -21.848 -1.988 1.00 70.69 106 ILE A N 1
ATOM 768 C CA . ILE A 1 106 ? 8.129 -20.824 -2.255 1.00 70.69 106 ILE A CA 1
ATOM 769 C C . ILE A 1 106 ? 8.305 -19.925 -1.022 1.00 70.69 106 ILE A C 1
ATOM 771 O O . ILE A 1 106 ? 7.351 -19.283 -0.593 1.00 70.69 106 ILE A O 1
ATOM 775 N N . LYS A 1 107 ? 9.520 -19.843 -0.455 1.00 66.94 107 LYS A N 1
ATOM 776 C CA . LYS A 1 107 ? 9.797 -19.009 0.739 1.00 66.94 107 LYS A CA 1
ATOM 777 C C . LYS A 1 107 ? 9.728 -17.506 0.470 1.00 66.94 107 LYS A C 1
ATOM 779 O O . LYS A 1 107 ? 9.259 -16.755 1.318 1.00 66.94 107 LYS A O 1
ATOM 784 N N . ASN A 1 108 ? 10.238 -17.061 -0.677 1.00 64.69 108 ASN A N 1
ATOM 785 C CA . ASN A 1 108 ? 10.430 -15.642 -0.970 1.00 64.69 108 ASN A CA 1
ATOM 786 C C . ASN A 1 108 ? 9.486 -15.160 -2.078 1.00 64.69 108 ASN A C 1
ATOM 788 O O . ASN A 1 108 ? 9.917 -14.867 -3.190 1.00 64.69 108 ASN A O 1
ATOM 792 N N . ALA A 1 109 ? 8.189 -15.085 -1.769 1.00 69.06 109 ALA A N 1
ATOM 793 C CA . ALA A 1 109 ? 7.155 -14.668 -2.718 1.00 69.06 109 ALA A CA 1
ATOM 794 C C . ALA A 1 109 ? 7.415 -13.276 -3.319 1.00 69.06 109 ALA A C 1
ATOM 796 O O . ALA A 1 109 ? 7.255 -13.075 -4.521 1.00 69.06 109 ALA A O 1
ATOM 797 N N . ILE A 1 110 ? 7.876 -12.328 -2.498 1.00 67.81 110 ILE A N 1
ATOM 798 C CA . ILE A 1 110 ? 8.174 -10.965 -2.949 1.00 67.81 110 ILE A CA 1
ATOM 799 C C . ILE A 1 110 ? 9.426 -10.904 -3.835 1.00 67.81 110 ILE A C 1
ATOM 801 O O . ILE A 1 110 ? 9.474 -10.109 -4.769 1.00 67.81 110 ILE A O 1
ATOM 805 N N . GLY A 1 111 ? 10.414 -11.772 -3.593 1.00 70.44 111 GLY A N 1
ATOM 806 C CA . GLY A 1 111 ? 11.578 -11.937 -4.463 1.00 70.44 111 GLY A CA 1
ATOM 807 C C . GLY A 1 111 ? 11.184 -12.433 -5.852 1.00 70.44 111 GLY A C 1
ATOM 808 O O . GLY A 1 111 ? 11.661 -11.892 -6.845 1.00 70.44 111 GLY A O 1
ATOM 809 N N . VAL A 1 112 ? 10.240 -13.377 -5.933 1.00 77.25 112 VAL A N 1
ATOM 810 C CA . VAL A 1 112 ? 9.685 -13.819 -7.223 1.00 77.25 112 VAL A CA 1
ATOM 811 C C . VAL A 1 112 ? 8.889 -12.700 -7.890 1.00 77.25 112 VAL A C 1
ATOM 813 O O . VAL A 1 112 ? 9.107 -12.426 -9.062 1.00 77.25 112 VAL A O 1
ATOM 816 N N . ALA A 1 113 ? 8.016 -12.002 -7.158 1.00 77.50 113 ALA A N 1
ATOM 817 C CA . ALA A 1 113 ? 7.249 -10.872 -7.689 1.00 77.50 113 ALA A CA 1
ATOM 818 C C . ALA A 1 113 ? 8.159 -9.769 -8.268 1.00 77.50 113 ALA A C 1
ATOM 820 O O . ALA A 1 113 ? 7.918 -9.261 -9.363 1.00 77.50 113 ALA A O 1
ATOM 821 N N . ARG A 1 114 ? 9.256 -9.452 -7.572 1.00 75.25 114 ARG A N 1
ATOM 822 C CA . ARG A 1 114 ? 10.288 -8.524 -8.048 1.00 75.25 114 ARG A CA 1
ATOM 823 C C . ARG A 1 114 ? 10.994 -9.052 -9.290 1.00 75.25 114 ARG A C 1
ATOM 825 O O . ARG A 1 114 ? 11.181 -8.309 -10.244 1.00 75.25 114 ARG A O 1
ATOM 832 N N . ALA A 1 115 ? 11.344 -10.329 -9.315 1.00 76.75 115 ALA A N 1
ATOM 833 C CA . ALA A 1 115 ? 11.977 -10.902 -10.485 1.00 76.75 115 ALA A CA 1
ATOM 834 C C . ALA A 1 115 ? 11.057 -10.923 -11.713 1.00 76.75 115 ALA A C 1
ATOM 836 O O . ALA A 1 115 ? 11.510 -10.660 -12.819 1.00 76.75 115 ALA A O 1
ATOM 837 N N . VAL A 1 116 ? 9.754 -11.149 -11.533 1.00 82.56 116 VAL A N 1
ATOM 838 C CA . VAL A 1 116 ? 8.761 -10.997 -12.609 1.00 82.56 116 VAL A CA 1
ATOM 839 C C . VAL A 1 116 ? 8.803 -9.581 -13.181 1.00 82.56 116 VAL A C 1
ATOM 841 O O . VAL A 1 116 ? 8.813 -9.406 -14.397 1.00 82.56 116 VAL A O 1
ATOM 844 N N . MET A 1 117 ? 8.906 -8.578 -12.313 1.00 81.31 117 MET A N 1
ATOM 845 C CA . MET A 1 117 ? 9.004 -7.170 -12.691 1.00 81.31 117 MET A CA 1
ATOM 846 C C . MET A 1 117 ? 10.323 -6.809 -13.408 1.00 81.31 117 MET A C 1
ATOM 848 O O . MET A 1 117 ? 10.331 -5.963 -14.305 1.00 81.31 117 MET A O 1
ATOM 852 N N . GLU A 1 118 ? 11.446 -7.403 -12.996 1.00 77.81 118 GLU A N 1
ATOM 853 C CA . GLU A 1 118 ? 12.795 -7.061 -13.476 1.00 77.81 118 GLU A CA 1
ATOM 854 C C . GLU A 1 118 ? 13.225 -7.879 -14.705 1.00 77.81 118 GLU A C 1
ATOM 856 O O . GLU A 1 118 ? 13.878 -7.340 -15.600 1.00 77.81 118 GLU A O 1
ATOM 861 N N . HIS A 1 119 ? 12.797 -9.141 -14.786 1.00 81.12 119 HIS A N 1
ATOM 862 C CA . HIS A 1 119 ? 13.251 -10.125 -15.775 1.00 81.12 119 HIS A CA 1
ATOM 863 C C . HIS A 1 119 ? 12.174 -10.529 -16.786 1.00 81.12 119 HIS A C 1
ATOM 865 O O . HIS A 1 119 ? 12.457 -11.256 -17.739 1.00 81.12 119 HIS A O 1
ATOM 871 N N . THR A 1 120 ? 10.934 -10.054 -16.636 1.00 80.69 120 THR A N 1
ATOM 872 C CA . THR A 1 120 ? 9.859 -10.367 -17.585 1.00 80.69 120 THR A CA 1
ATOM 873 C C . THR A 1 120 ? 9.137 -9.119 -18.075 1.00 80.69 120 THR A C 1
ATOM 875 O O . THR A 1 120 ? 9.224 -8.037 -17.501 1.00 80.69 120 THR A O 1
ATOM 878 N N . LYS A 1 121 ? 8.404 -9.272 -19.181 1.00 82.12 121 LYS A N 1
ATOM 879 C CA . LYS A 1 121 ? 7.466 -8.254 -19.681 1.00 82.12 121 LYS A CA 1
ATOM 880 C C . LYS A 1 121 ? 6.049 -8.448 -19.130 1.00 82.12 121 LYS A C 1
ATOM 882 O O . LYS A 1 121 ? 5.135 -7.746 -19.552 1.00 82.12 121 LYS A O 1
ATOM 887 N N . HIS A 1 122 ? 5.850 -9.436 -18.260 1.00 83.44 122 HIS A N 1
ATOM 888 C CA . HIS A 1 122 ? 4.550 -9.802 -17.721 1.00 83.44 122 HIS A CA 1
ATOM 889 C C . HIS A 1 122 ? 4.358 -9.164 -16.347 1.00 83.44 122 HIS A C 1
ATOM 891 O O . HIS A 1 122 ? 5.286 -9.081 -15.553 1.00 83.44 122 HIS A O 1
ATOM 897 N N . THR A 1 123 ? 3.134 -8.727 -16.062 1.00 80.31 123 THR A N 1
ATOM 898 C CA . THR A 1 123 ? 2.789 -8.102 -14.776 1.00 80.31 123 THR A CA 1
ATOM 899 C C . THR A 1 123 ? 2.323 -9.120 -13.742 1.00 80.31 123 THR A C 1
ATOM 901 O O . THR A 1 123 ? 2.395 -8.864 -12.544 1.00 80.31 123 THR A O 1
ATOM 904 N N . PHE A 1 124 ? 1.845 -10.282 -14.189 1.00 83.69 124 PHE A N 1
ATOM 905 C CA . PHE A 1 124 ? 1.228 -11.268 -13.316 1.00 83.69 124 PHE A CA 1
ATOM 906 C C . PHE A 1 124 ? 1.533 -12.686 -13.788 1.00 83.69 124 PHE A C 1
ATOM 908 O O . PHE A 1 124 ? 1.226 -13.030 -14.930 1.00 83.69 124 PHE A O 1
ATOM 915 N N . LEU A 1 125 ? 2.132 -13.498 -12.917 1.00 82.88 125 LEU A N 1
ATOM 916 C CA . LEU A 1 125 ? 2.349 -14.923 -13.156 1.00 82.88 125 LEU A CA 1
ATOM 917 C C . LEU A 1 125 ? 1.532 -15.750 -12.164 1.00 82.88 125 LEU A C 1
ATOM 919 O O . LEU A 1 125 ? 1.633 -15.589 -10.949 1.00 82.88 125 LEU A O 1
ATOM 923 N N . VAL A 1 126 ? 0.737 -16.667 -12.700 1.00 84.25 126 VAL A N 1
ATOM 924 C CA . VAL A 1 126 ? -0.037 -17.638 -11.926 1.00 84.25 126 VAL A CA 1
ATOM 925 C C . VAL A 1 126 ? 0.289 -19.005 -12.488 1.00 84.25 126 VAL A C 1
ATOM 927 O O . VAL A 1 126 ? 0.221 -19.206 -13.700 1.00 84.25 126 VAL A O 1
ATOM 930 N N . GLY A 1 127 ? 0.671 -19.938 -11.630 1.00 79.31 127 GLY A N 1
ATOM 931 C CA . GLY A 1 127 ? 1.058 -21.262 -12.085 1.00 79.31 127 GLY A CA 1
ATOM 932 C C . GLY A 1 127 ? 1.322 -22.217 -10.941 1.00 79.31 127 GLY A C 1
ATOM 933 O O . GLY A 1 127 ? 1.350 -21.838 -9.771 1.00 79.31 127 GLY A O 1
ATOM 934 N N . GLU A 1 128 ? 1.510 -23.475 -11.312 1.00 78.19 128 GLU A N 1
ATOM 935 C CA . GLU A 1 128 ? 1.970 -24.514 -10.403 1.00 78.19 128 GLU A CA 1
ATOM 936 C C . GLU A 1 128 ? 3.403 -24.224 -9.938 1.00 78.19 128 GLU A C 1
ATOM 938 O O . GLU A 1 128 ? 4.172 -23.565 -10.649 1.00 78.19 128 GLU A O 1
ATOM 943 N N . SER A 1 129 ? 3.766 -24.712 -8.745 1.00 72.31 129 SER A N 1
ATOM 944 C CA . SER A 1 129 ? 5.103 -24.527 -8.165 1.00 72.31 129 SER A CA 1
ATOM 945 C C . SER A 1 129 ? 6.210 -24.789 -9.175 1.00 72.31 129 SER A C 1
ATOM 947 O O . SER A 1 129 ? 7.133 -23.993 -9.261 1.00 72.31 129 SER A O 1
ATOM 949 N N . ASP A 1 130 ? 6.096 -25.853 -9.969 1.00 73.56 130 ASP A N 1
ATOM 950 C CA . ASP A 1 130 ? 7.142 -26.287 -10.896 1.00 73.56 130 ASP A CA 1
ATOM 951 C C . ASP A 1 130 ? 7.381 -25.277 -12.026 1.00 73.56 130 ASP A C 1
ATOM 953 O O . ASP A 1 130 ? 8.524 -25.028 -12.407 1.00 73.56 130 ASP A O 1
ATOM 957 N N . ALA A 1 131 ? 6.325 -24.620 -12.519 1.00 74.31 131 ALA A N 1
ATOM 958 C CA . ALA A 1 131 ? 6.452 -23.590 -13.547 1.00 74.31 131 ALA A CA 1
ATOM 959 C C . ALA A 1 131 ? 7.193 -22.361 -13.004 1.00 74.31 131 ALA A C 1
ATOM 961 O O . ALA A 1 131 ? 8.070 -21.807 -13.670 1.00 74.31 131 ALA A O 1
ATOM 962 N N . ILE A 1 132 ? 6.885 -21.966 -11.769 1.00 76.88 132 ILE A N 1
ATOM 963 C CA . ILE A 1 132 ? 7.504 -20.808 -11.124 1.00 76.88 132 ILE A CA 1
ATOM 964 C C . ILE A 1 132 ? 8.930 -21.127 -10.667 1.00 76.88 132 ILE A C 1
ATOM 966 O O . ILE A 1 132 ? 9.809 -20.287 -10.817 1.00 76.88 132 ILE A O 1
ATOM 970 N N . VAL A 1 133 ? 9.188 -22.346 -10.191 1.00 76.44 133 VAL A N 1
ATOM 971 C CA . VAL A 1 133 ? 10.543 -22.827 -9.889 1.00 76.44 133 VAL A CA 1
ATOM 972 C C . VAL A 1 133 ? 11.389 -22.862 -11.161 1.00 76.44 133 VAL A C 1
ATOM 974 O O . VAL A 1 133 ? 12.514 -22.388 -11.124 1.00 76.44 133 VAL A O 1
ATOM 977 N N . SER A 1 134 ? 10.844 -23.281 -12.311 1.00 79.38 134 SER A N 1
ATOM 978 C CA . SER A 1 134 ? 11.580 -23.237 -13.587 1.00 79.38 134 SER A CA 1
ATOM 979 C C . SER A 1 134 ? 11.949 -21.813 -14.019 1.00 79.38 134 SER A C 1
ATOM 981 O O . SER A 1 134 ? 13.030 -21.581 -14.561 1.00 79.38 134 SER A O 1
ATOM 983 N N . PHE A 1 135 ? 11.062 -20.845 -13.755 1.00 81.69 135 PHE A N 1
ATOM 984 C CA . PHE A 1 135 ? 11.341 -19.429 -13.970 1.00 81.69 135 PHE A CA 1
ATOM 985 C C . PHE A 1 135 ? 12.438 -18.947 -13.014 1.00 81.69 135 PHE A C 1
ATOM 987 O O . PHE A 1 135 ? 13.384 -18.297 -13.452 1.00 81.69 135 PHE A O 1
ATOM 994 N N . CYS A 1 136 ? 12.347 -19.320 -11.736 1.00 76.00 136 CYS A N 1
ATOM 995 C CA . CYS A 1 136 ? 13.362 -19.000 -10.743 1.00 76.00 136 CYS A CA 1
ATOM 996 C C . CYS A 1 136 ? 14.741 -19.576 -11.095 1.00 76.00 136 CYS A C 1
ATOM 998 O O . CYS A 1 136 ? 15.721 -18.843 -11.049 1.00 76.00 136 CYS A O 1
ATOM 1000 N N . ASP A 1 137 ? 14.817 -20.853 -11.478 1.00 79.25 137 ASP A N 1
ATOM 1001 C CA . ASP A 1 137 ? 16.065 -21.543 -11.825 1.00 79.25 137 ASP A CA 1
ATOM 1002 C C . ASP A 1 137 ? 16.723 -20.933 -13.066 1.00 79.25 137 ASP A C 1
ATOM 1004 O O . ASP A 1 137 ? 17.942 -20.774 -13.113 1.00 79.25 137 ASP A O 1
ATOM 1008 N N . ARG A 1 138 ? 15.921 -20.550 -14.069 1.00 77.56 138 ARG A N 1
ATOM 1009 C CA . ARG A 1 138 ? 16.414 -19.919 -15.302 1.00 77.56 138 ARG A CA 1
ATOM 1010 C C . ARG A 1 138 ? 17.062 -18.557 -15.057 1.00 77.56 138 ARG A C 1
ATOM 1012 O O . ARG A 1 138 ? 17.991 -18.198 -15.773 1.00 77.56 138 ARG A O 1
ATOM 1019 N N . GLU A 1 139 ? 16.557 -17.815 -14.081 1.00 76.62 139 GLU A N 1
ATOM 1020 C CA . GLU A 1 139 ? 17.017 -16.463 -13.756 1.00 76.62 139 GLU A CA 1
ATOM 1021 C C . GLU A 1 139 ? 17.893 -16.436 -12.481 1.00 76.62 139 GLU A C 1
ATOM 1023 O O . GLU A 1 139 ? 18.159 -15.365 -11.942 1.00 76.62 139 GLU A O 1
ATOM 1028 N N . GLU A 1 140 ? 18.333 -17.603 -11.986 1.00 68.56 140 GLU A N 1
ATOM 1029 C CA . GLU A 1 140 ? 19.142 -17.780 -10.762 1.00 68.56 140 GLU A CA 1
ATOM 1030 C C . GLU A 1 140 ? 18.539 -17.131 -9.495 1.00 68.56 140 GLU A C 1
ATOM 1032 O O . GLU A 1 140 ? 19.234 -16.733 -8.555 1.00 68.56 140 GLU A O 1
ATOM 1037 N N . ILE A 1 141 ? 17.211 -17.042 -9.428 1.00 67.00 141 ILE A N 1
ATOM 1038 C CA . ILE A 1 141 ? 16.482 -16.495 -8.283 1.00 67.00 141 ILE A CA 1
ATOM 1039 C C . ILE A 1 141 ? 16.372 -17.594 -7.225 1.00 67.00 141 ILE A C 1
ATOM 1041 O O . ILE A 1 141 ? 15.779 -18.642 -7.466 1.00 67.00 141 ILE A O 1
ATOM 1045 N N . GLY A 1 142 ? 16.910 -17.355 -6.025 1.00 59.69 142 GLY A N 1
ATOM 1046 C CA . GLY A 1 142 ? 16.906 -18.305 -4.904 1.00 59.69 142 GLY A CA 1
ATOM 1047 C C . GLY A 1 142 ? 15.507 -18.635 -4.359 1.00 59.69 142 GLY A C 1
ATOM 1048 O O . GLY A 1 142 ? 15.121 -18.188 -3.277 1.00 59.69 142 GLY A O 1
ATOM 1049 N N . CYS A 1 143 ? 14.746 -19.446 -5.090 1.00 59.81 143 CYS A N 1
ATOM 1050 C CA . CYS A 1 143 ? 13.417 -19.921 -4.730 1.00 59.81 143 CYS A CA 1
ATOM 1051 C C . CYS A 1 143 ? 13.522 -21.208 -3.908 1.00 59.81 143 CYS A C 1
ATOM 1053 O O . CYS A 1 143 ? 13.208 -22.302 -4.362 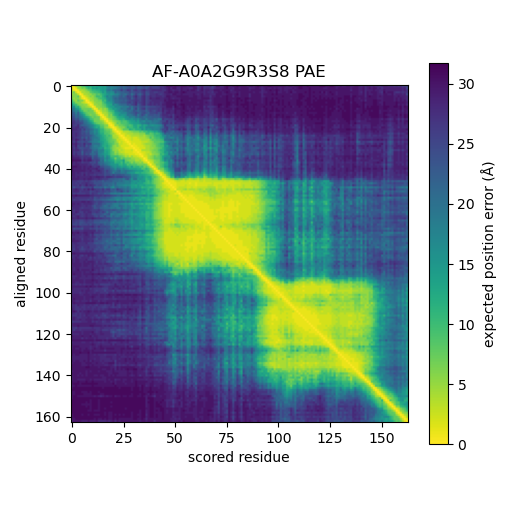1.00 59.81 143 CYS A O 1
ATOM 1055 N N . SER A 1 144 ? 13.983 -21.087 -2.664 1.00 58.03 144 SER A N 1
ATOM 1056 C CA . SER A 1 144 ? 14.084 -22.242 -1.770 1.00 58.03 144 SER A CA 1
ATOM 1057 C C . SER A 1 144 ? 12.702 -22.786 -1.416 1.00 58.03 144 SER A C 1
ATOM 1059 O O . SER A 1 144 ? 11.852 -22.050 -0.893 1.00 58.03 144 SER A O 1
ATOM 1061 N N . SER A 1 145 ? 12.511 -24.092 -1.622 1.00 54.84 145 SER A N 1
ATOM 1062 C CA . SER A 1 145 ? 11.290 -24.780 -1.227 1.00 54.84 145 SER A CA 1
ATOM 1063 C C . SER A 1 145 ? 11.111 -24.750 0.300 1.00 54.84 145 SER A C 1
ATOM 1065 O O . SER A 1 145 ? 12.023 -25.119 1.049 1.00 54.84 145 SER A O 1
ATOM 1067 N N . VAL A 1 146 ? 9.954 -24.313 0.801 1.00 52.88 146 VAL A N 1
ATOM 1068 C CA . VAL A 1 146 ? 9.569 -24.492 2.209 1.00 52.88 146 VAL A CA 1
ATOM 1069 C C . VAL A 1 146 ? 9.342 -25.989 2.423 1.00 52.88 146 VAL A C 1
ATOM 1071 O O . VAL A 1 146 ? 8.378 -26.547 1.905 1.00 52.88 146 VAL A O 1
ATOM 1074 N N . GLY A 1 147 ? 10.238 -26.652 3.159 1.00 52.44 147 GLY A N 1
ATOM 1075 C CA . GLY A 1 147 ? 9.944 -27.965 3.733 1.00 52.44 147 GLY A CA 1
ATOM 1076 C C . GLY A 1 147 ? 8.692 -27.854 4.605 1.00 52.44 147 GLY A C 1
ATOM 1077 O O . GLY A 1 147 ? 8.589 -26.909 5.385 1.00 52.44 147 GLY A O 1
ATOM 1078 N N . GLY A 1 148 ? 7.737 -28.764 4.399 1.00 49.38 148 GLY A N 1
ATOM 1079 C CA . GLY A 1 148 ? 6.364 -28.673 4.900 1.00 49.38 148 GLY A CA 1
ATOM 1080 C C . GLY A 1 148 ? 6.260 -28.323 6.384 1.00 49.38 148 GLY A C 1
ATOM 1081 O O . GLY A 1 148 ? 6.584 -29.135 7.246 1.00 49.38 148 GLY A O 1
ATOM 1082 N N . GLY A 1 149 ? 5.773 -27.114 6.661 1.00 44.22 149 GLY A N 1
ATOM 1083 C CA . GLY A 1 149 ? 5.121 -26.773 7.922 1.00 44.22 149 GLY A CA 1
ATOM 1084 C C . GLY A 1 149 ? 3.606 -26.966 7.779 1.00 44.22 149 GLY A C 1
ATOM 1085 O O . GLY A 1 149 ? 3.103 -26.910 6.654 1.00 44.22 149 GLY A O 1
ATOM 1086 N N . PRO A 1 150 ? 2.876 -27.228 8.875 1.00 41.78 150 PRO A N 1
ATOM 1087 C CA . PRO A 1 150 ? 1.448 -27.519 8.811 1.00 41.78 150 PRO A CA 1
ATOM 1088 C C . PRO A 1 150 ? 0.667 -26.317 8.266 1.00 41.78 150 PRO A C 1
ATOM 1090 O O . PRO A 1 150 ? 0.873 -25.181 8.695 1.00 41.78 150 PRO A O 1
ATOM 1093 N N . CYS A 1 151 ? -0.219 -26.582 7.302 1.00 43.03 151 CYS A N 1
ATOM 1094 C CA . CYS A 1 151 ? -1.173 -25.612 6.779 1.00 43.03 151 CYS A CA 1
ATOM 1095 C C . CYS A 1 151 ? -2.026 -25.056 7.923 1.00 43.03 151 CYS A C 1
ATOM 1097 O O . CYS A 1 151 ? -2.689 -25.819 8.624 1.00 43.03 151 CYS A O 1
ATOM 1099 N N . PHE A 1 152 ? -2.047 -23.732 8.077 1.00 35.97 152 PHE A N 1
ATOM 1100 C CA . PHE A 1 152 ? -3.129 -23.067 8.793 1.00 35.97 152 PHE A CA 1
ATOM 1101 C C . PHE A 1 152 ? -4.414 -23.303 7.992 1.00 35.97 152 PHE A C 1
ATOM 1103 O O . PHE A 1 152 ? -4.525 -22.870 6.846 1.00 35.97 152 PHE A O 1
ATOM 1110 N N . GLN A 1 153 ? -5.332 -24.073 8.573 1.00 34.59 153 GLN A N 1
ATOM 1111 C CA . GLN A 1 153 ? -6.676 -24.278 8.052 1.00 34.59 153 GLN A CA 1
ATOM 1112 C C . GLN A 1 153 ? -7.507 -23.041 8.407 1.00 34.59 153 GLN A C 1
ATOM 1114 O O . GLN A 1 153 ? -7.817 -22.832 9.577 1.00 34.59 153 GLN A O 1
ATOM 1119 N N . GLU A 1 154 ? -7.866 -22.232 7.412 1.00 37.66 154 GLU A N 1
ATOM 1120 C CA . GLU A 1 154 ? -9.159 -21.551 7.446 1.00 37.66 154 GLU A CA 1
ATOM 1121 C C . GLU A 1 154 ? -10.171 -22.522 6.838 1.00 37.66 154 GLU A C 1
ATOM 1123 O O . GLU A 1 154 ? -10.061 -22.949 5.687 1.00 37.66 154 GLU A O 1
ATOM 1128 N N . GLU A 1 155 ? -11.078 -22.965 7.697 1.00 44.94 155 GLU A N 1
ATOM 1129 C CA . GLU A 1 155 ? -12.180 -23.861 7.399 1.00 44.94 155 GLU A CA 1
ATOM 1130 C C . GLU A 1 155 ? -13.366 -23.001 6.938 1.00 44.94 155 GLU A C 1
ATOM 1132 O O . GLU A 1 155 ? -13.910 -22.249 7.736 1.00 44.94 155 GLU A O 1
ATOM 1137 N N . GLU A 1 156 ? -13.737 -23.075 5.657 1.00 42.69 156 GLU A N 1
ATOM 1138 C CA . GLU A 1 156 ? -15.124 -23.374 5.274 1.00 42.69 156 GLU A CA 1
ATOM 1139 C C . GLU A 1 156 ? -15.229 -23.817 3.799 1.00 42.69 156 GLU A C 1
ATOM 1141 O O . GLU A 1 156 ? -14.976 -23.076 2.853 1.00 42.69 156 GLU A O 1
ATOM 1146 N N . ASP A 1 157 ? -15.601 -25.092 3.689 1.00 37.41 157 ASP A N 1
ATOM 1147 C CA . ASP A 1 157 ? -16.340 -25.816 2.658 1.00 37.41 157 ASP A CA 1
ATOM 1148 C C . ASP A 1 157 ? -15.858 -26.045 1.206 1.00 37.41 157 ASP A C 1
ATOM 1150 O O . ASP A 1 157 ? -15.741 -25.174 0.351 1.00 37.41 157 ASP A O 1
ATOM 1154 N N . SER A 1 158 ? -15.810 -27.358 0.929 1.00 41.72 158 SER A N 1
ATOM 1155 C CA . SER A 1 158 ? -15.916 -28.076 -0.346 1.00 41.72 158 SER A CA 1
ATOM 1156 C C . SER A 1 158 ? -14.734 -28.075 -1.320 1.00 41.72 158 SER A C 1
ATOM 1158 O O . SER A 1 158 ? -14.712 -27.425 -2.357 1.00 41.72 158 SER A O 1
ATOM 1160 N N . GLN A 1 159 ? -13.846 -29.033 -1.031 1.00 50.41 159 GLN A N 1
ATOM 1161 C CA . GLN A 1 159 ? -13.397 -30.066 -1.976 1.00 50.41 159 GLN A CA 1
ATOM 1162 C C . GLN A 1 159 ? -12.656 -29.601 -3.237 1.00 50.41 159 GLN A C 1
ATOM 1164 O O . GLN A 1 159 ? -13.203 -29.553 -4.330 1.00 50.41 159 GLN A O 1
ATOM 1169 N N . SER A 1 160 ? -11.334 -29.526 -3.110 1.00 42.88 160 SER A N 1
ATOM 1170 C CA . SER A 1 160 ? -10.459 -30.509 -3.767 1.00 42.88 160 SER A CA 1
ATOM 1171 C C . SER A 1 160 ? -9.041 -30.328 -3.240 1.00 42.88 160 SER A C 1
ATOM 1173 O O . SER A 1 160 ? -8.295 -29.447 -3.666 1.00 42.88 160 SER A O 1
ATOM 1175 N N . GLN A 1 161 ? -8.693 -31.157 -2.260 1.00 56.53 161 GLN A N 1
ATOM 1176 C CA . GLN A 1 161 ? -7.326 -31.312 -1.791 1.00 56.53 161 GLN A CA 1
ATOM 1177 C C . GLN A 1 161 ? -6.493 -31.999 -2.877 1.00 56.53 161 GLN A C 1
ATOM 1179 O O . GLN A 1 161 ? -6.794 -33.114 -3.292 1.00 56.53 161 GLN A O 1
ATOM 1184 N N . SER A 1 162 ? -5.394 -31.363 -3.258 1.00 40.66 162 SER A N 1
ATOM 1185 C CA . SER A 1 162 ? -4.133 -32.061 -3.484 1.00 40.66 162 SER A CA 1
ATOM 1186 C C . SER A 1 162 ? -3.046 -31.218 -2.826 1.00 40.66 162 SER A C 1
ATOM 1188 O O . SER A 1 162 ? -3.104 -29.985 -2.903 1.00 40.66 162 SER A O 1
ATOM 1190 N N . CYS A 1 163 ? -2.145 -31.877 -2.097 1.00 38.22 163 CYS A N 1
ATOM 1191 C CA . CYS A 1 163 ? -1.006 -31.280 -1.393 1.00 38.22 163 CYS A CA 1
ATOM 1192 C C . CYS A 1 163 ? -0.129 -30.414 -2.304 1.00 38.22 163 CYS A C 1
ATOM 1194 O O . CYS A 1 163 ? -0.028 -30.728 -3.505 1.00 38.22 163 CYS A O 1
#

Organism: Aquarana catesbeiana (NCBI:txid8400)

Nearest PDB structures (foldseek):
  1apy-assembly1_C  TM=4.674E-01  e=1.111E-10  Homo sapiens
  7pkq-assembly1_v  TM=3.223E-01  e=9.947E+00  Chlamydomonas reinhardtii

Solvent-accessible surface area (backbone atoms only — not comparable to full-atom values): 10323 Å² total; per-residue (Å²): 135,89,81,90,83,83,84,79,85,83,78,79,82,77,79,82,76,85,74,63,68,63,62,56,51,52,50,52,52,49,53,53,51,54,54,50,52,64,70,70,66,64,70,91,63,87,78,84,87,75,98,62,95,53,60,66,22,53,49,44,17,44,55,34,40,76,70,71,49,53,72,66,60,11,51,51,44,14,52,51,41,29,41,73,68,34,52,94,52,80,36,54,68,78,73,65,51,34,40,69,44,68,76,53,48,52,69,49,60,67,59,51,13,49,43,33,36,75,77,44,97,49,50,68,50,73,50,56,43,67,61,52,48,51,53,23,62,75,69,72,44,85,64,50,68,51,75,87,68,85,78,84,78,83,86,82,86,82,88,80,90,73,135

Sequence (163 aa):
MTPHTEPSPRHSARSSISGTMEAAGALVLYVMAAQLCAVFSQPALPLVINTWPFRTATQAAWNVLASGRSALDAVEKGCTQCEIDQCDGSVGSTMKVGAVASLRRIKNAIGVARAVMEHTKHTFLVGES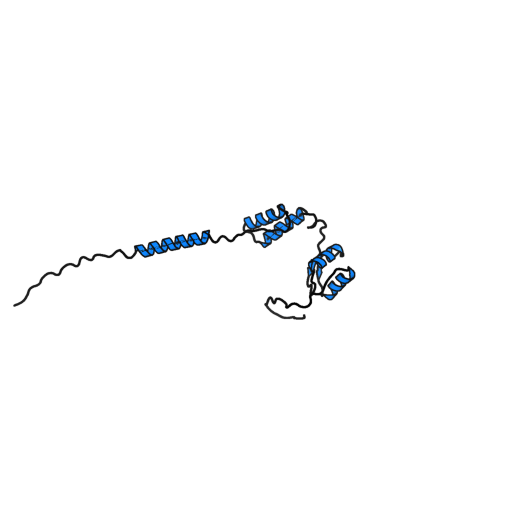DAIVSFCDREEIGCSSVGGGPCFQEEEDSQSQSC

Radius of gyration: 36.4 Å; Cα contacts (8 Å, |Δi|>4): 132; chains: 1; bounding box: 94×45×105 Å

Foldseek 3Di:
DDDDDDDDDDPDPPDDPPPPVVVVVVVVVVVVVVVVVVVPPDDPDDDDDDDDPPVQLSVQLVVCVVVVHDNVVSNVRSLVSCLVVCPVVPHVVVVFAFAEPPAAQFPCRVLLSVCCRVVHPDRYDYDHNVVSVVVCVVVVNPRHGHDDDDDDDPDDDDDDDDD

Secondary structure (DSSP, 8-state):
-----PPPP--------TTSHHHHHHHH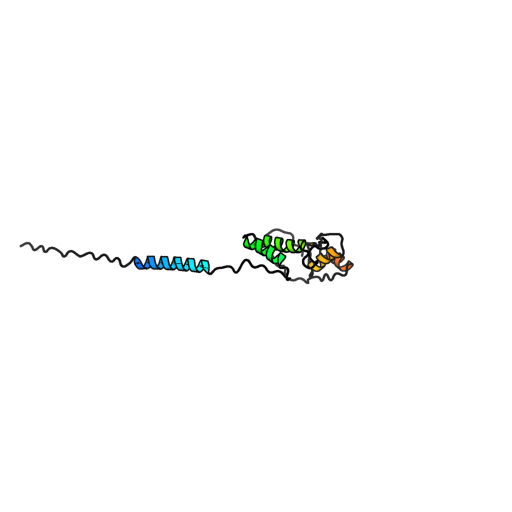HHHHHHHHHHHH----------SS--HHHHHHHHHHHHTT--HHHHHHHHHHHHHHHTGGGTSSTT----EEE---SBS-HHHHHHHHHHH-S-SEEE--HHHHHHHHHHTT----B---PPP------------

Mean predicted a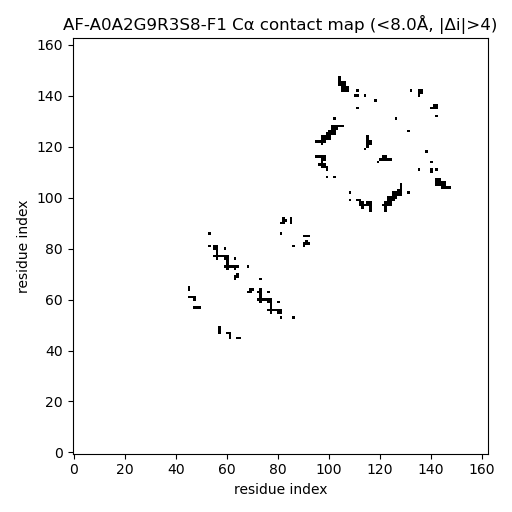ligned error: 19.02 Å

InterPro domains:
  IPR000246 Peptidase T2, asparaginase 2 [PF01112] (92-129)
  IPR000246 Peptidase T2, asparaginase 2 [PTHR10188] (45-129)
  IPR029055 Nucleophile aminohydrolases, N-terminal [SSF56235] (45-130)